Protein AF-A0A7W0UE92-F1 (afdb_monomer_lite)

pLDDT: mean 80.26, std 13.08, range [44.66, 93.94]

Sequence (90 aa):
MEHWQLSFRQGHDFGRTDNVEVRLLFSGGDHTCSLSFRLDQLASMQEFDRELWLTLDVDDGIGRAVHLAALGLDVELHHIVGDPLGGTAA

Structure (mmCIF, N/CA/C/O backbone):
data_AF-A0A7W0UE92-F1
#
_entry.id   AF-A0A7W0UE92-F1
#
loop_
_atom_site.group_PDB
_atom_site.id
_atom_site.type_symbol
_atom_site.label_atom_id
_atom_site.label_alt_id
_atom_site.label_comp_id
_atom_site.label_asym_id
_atom_site.label_entity_id
_atom_site.label_seq_id
_atom_site.pdbx_PDB_ins_code
_atom_site.Cartn_x
_atom_site.Cartn_y
_atom_site.Cartn_z
_atom_site.occupancy
_atom_site.B_iso_or_equiv
_atom_site.auth_seq_id
_atom_site.auth_comp_id
_atom_site.auth_asym_id
_atom_site.auth_atom_id
_atom_site.pdbx_PDB_model_num
ATOM 1 N N . MET A 1 1 ? 9.638 -8.814 -9.146 1.00 63.50 1 MET A N 1
ATOM 2 C CA . MET A 1 1 ? 9.553 -8.035 -7.893 1.00 63.50 1 MET A CA 1
ATOM 3 C C . MET A 1 1 ? 10.923 -7.684 -7.287 1.00 63.50 1 MET A C 1
ATOM 5 O O . MET A 1 1 ? 10.960 -7.217 -6.163 1.00 63.50 1 MET A O 1
ATOM 9 N N . GLU A 1 2 ? 12.049 -7.818 -8.003 1.00 74.56 2 GLU A N 1
ATOM 10 C CA . GLU A 1 2 ? 13.405 -7.628 -7.429 1.00 74.56 2 GLU A CA 1
ATOM 11 C C . GLU A 1 2 ? 13.696 -6.206 -6.904 1.00 74.56 2 GLU A C 1
ATOM 13 O O . GLU A 1 2 ? 14.589 -6.019 -6.084 1.00 74.56 2 GLU A O 1
ATOM 18 N N . HIS A 1 3 ? 12.917 -5.211 -7.336 1.00 86.81 3 HIS A N 1
ATOM 19 C CA . HIS A 1 3 ? 13.037 -3.808 -6.924 1.00 86.81 3 HIS A CA 1
ATOM 20 C C . HIS A 1 3 ? 12.179 -3.431 -5.709 1.00 86.81 3 HIS A C 1
ATOM 22 O O . HIS A 1 3 ? 12.246 -2.289 -5.256 1.00 86.81 3 HIS A O 1
ATOM 28 N N . TRP A 1 4 ? 11.370 -4.361 -5.194 1.00 89.25 4 TRP A N 1
ATOM 29 C CA . TRP A 1 4 ? 10.455 -4.120 -4.084 1.00 89.25 4 TRP A CA 1
ATOM 30 C C . TRP A 1 4 ? 11.002 -4.693 -2.777 1.00 89.25 4 TRP A C 1
ATOM 32 O O . TRP A 1 4 ? 11.379 -5.860 -2.699 1.00 89.25 4 TRP A O 1
ATOM 42 N N . GLN A 1 5 ? 11.006 -3.870 -1.732 1.00 91.38 5 GLN A N 1
ATOM 43 C CA . GLN A 1 5 ? 11.350 -4.260 -0.370 1.00 91.38 5 GLN A CA 1
ATOM 44 C C . GLN A 1 5 ? 10.130 -4.093 0.530 1.00 91.38 5 GLN A C 1
ATOM 46 O O . GLN A 1 5 ? 9.534 -3.016 0.587 1.00 91.38 5 GLN A O 1
ATOM 51 N N . LEU A 1 6 ? 9.788 -5.162 1.243 1.00 92.25 6 LEU A N 1
ATOM 52 C CA . LEU A 1 6 ? 8.741 -5.187 2.256 1.00 92.25 6 LEU A CA 1
ATOM 53 C C . LEU A 1 6 ? 9.388 -5.164 3.640 1.00 92.25 6 LEU A C 1
ATOM 55 O O . LEU A 1 6 ? 10.251 -5.990 3.939 1.00 92.25 6 LEU A O 1
ATOM 59 N N . SER A 1 7 ? 8.954 -4.243 4.494 1.00 93.94 7 SER A N 1
ATOM 60 C CA . SER A 1 7 ? 9.340 -4.222 5.900 1.00 93.94 7 SER A CA 1
ATOM 61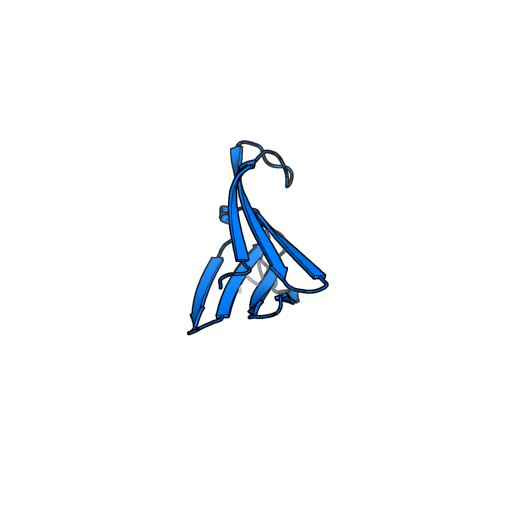 C C . SER A 1 7 ? 8.136 -4.062 6.817 1.00 93.94 7 SER A C 1
ATOM 63 O O . SER A 1 7 ? 7.133 -3.433 6.475 1.00 93.94 7 SER A O 1
ATOM 65 N N . PHE A 1 8 ? 8.269 -4.658 7.999 1.00 93.81 8 PHE A N 1
ATOM 66 C CA . PHE A 1 8 ? 7.311 -4.573 9.090 1.00 93.81 8 PHE A CA 1
ATOM 67 C C . PHE A 1 8 ? 8.007 -3.953 10.290 1.00 93.81 8 PHE A C 1
ATOM 69 O O . PHE A 1 8 ? 9.154 -4.295 10.591 1.00 93.81 8 PHE A O 1
ATOM 76 N N . ARG A 1 9 ? 7.310 -3.076 11.005 1.00 91.25 9 ARG A N 1
ATOM 77 C CA . ARG A 1 9 ? 7.767 -2.589 12.306 1.00 91.25 9 ARG A CA 1
ATOM 78 C C . ARG A 1 9 ? 6.601 -2.460 13.269 1.00 91.25 9 ARG A C 1
ATOM 80 O O . ARG A 1 9 ? 5.481 -2.174 12.848 1.00 91.25 9 ARG A O 1
ATOM 87 N N . GLN A 1 10 ? 6.881 -2.640 14.559 1.00 88.94 10 GLN A N 1
ATOM 88 C CA . GLN A 1 10 ? 5.969 -2.139 15.578 1.00 88.94 10 GLN A CA 1
ATOM 89 C C . GLN A 1 10 ? 5.929 -0.619 15.446 1.00 88.94 10 GLN A C 1
ATOM 91 O O . GLN A 1 10 ? 6.970 0.040 15.372 1.00 88.94 10 GLN A O 1
ATOM 96 N N . GLY A 1 11 ? 4.714 -0.117 15.325 1.00 80.31 11 GLY A N 1
ATOM 97 C CA . GLY A 1 11 ? 4.418 1.260 15.040 1.00 80.31 11 GLY A CA 1
ATOM 98 C C . GLY A 1 11 ? 3.878 2.014 16.237 1.00 80.31 11 GLY A C 1
ATOM 99 O O . GLY A 1 11 ? 3.455 1.458 17.254 1.00 80.31 11 GLY A O 1
ATOM 100 N N . HIS A 1 12 ? 3.906 3.318 16.062 1.00 81.19 12 HIS A N 1
ATOM 101 C CA . HIS A 1 12 ? 3.226 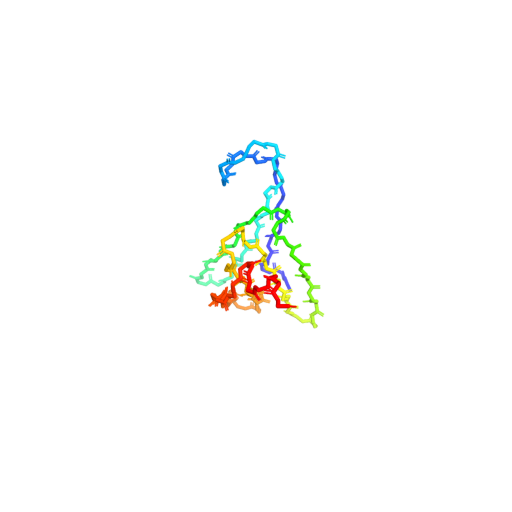4.302 16.895 1.00 81.19 12 HIS A CA 1
ATOM 102 C C . HIS A 1 12 ? 2.763 5.492 16.038 1.00 81.19 12 HIS A C 1
ATOM 104 O O . HIS A 1 12 ? 2.229 6.473 16.560 1.00 81.19 12 HIS A O 1
ATOM 110 N N . ASP A 1 13 ? 2.964 5.414 14.716 1.00 72.75 13 ASP A N 1
ATOM 111 C CA . ASP A 1 13 ? 2.466 6.385 13.758 1.00 72.75 13 ASP A CA 1
ATOM 112 C C . ASP A 1 13 ? 0.987 6.073 13.441 1.00 72.75 13 ASP A C 1
ATOM 114 O O . ASP A 1 13 ? 0.406 5.085 13.897 1.00 72.75 13 ASP A O 1
ATOM 118 N N . PHE A 1 14 ? 0.337 6.934 12.651 1.00 73.06 14 PHE A N 1
ATOM 119 C CA . PHE A 1 14 ? -1.099 6.842 12.325 1.00 73.06 14 PHE A CA 1
ATOM 120 C C . PHE A 1 14 ? -2.044 7.006 13.532 1.00 73.06 14 PHE A C 1
ATOM 122 O O . PHE A 1 14 ? -3.183 6.535 13.498 1.00 73.06 14 PHE A O 1
ATOM 129 N N . GLY A 1 15 ? -1.581 7.684 14.590 1.00 67.81 15 GLY A N 1
ATOM 130 C CA . GLY A 1 15 ? -2.401 8.069 15.744 1.00 67.81 15 GLY A CA 1
ATOM 131 C C . GLY A 1 15 ? -2.840 6.907 16.639 1.00 67.81 15 GLY A C 1
ATOM 132 O O . GLY A 1 15 ? -3.745 7.088 17.451 1.00 67.81 15 GLY A O 1
ATOM 133 N N . ARG A 1 16 ? -2.230 5.722 16.498 1.00 68.88 16 ARG A N 1
ATOM 134 C CA . ARG A 1 16 ? -2.481 4.556 17.354 1.00 68.88 16 ARG A CA 1
ATOM 135 C C . ARG A 1 16 ? -1.167 4.018 17.900 1.00 68.88 16 ARG A C 1
ATOM 137 O O . ARG A 1 16 ? -0.194 3.896 17.168 1.00 68.88 16 ARG A O 1
ATOM 144 N N . THR A 1 17 ? -1.171 3.660 19.175 1.00 75.25 17 THR A N 1
ATOM 145 C CA . THR A 1 17 ? -0.129 2.834 19.788 1.00 75.25 17 THR A CA 1
ATOM 146 C C . THR A 1 17 ? -0.397 1.360 19.478 1.00 75.25 17 THR A C 1
ATOM 148 O O . THR A 1 17 ? -1.550 0.971 19.288 1.00 75.25 17 THR A O 1
ATOM 151 N N . ASP A 1 18 ? 0.659 0.547 19.451 1.00 76.69 18 ASP A N 1
ATOM 152 C CA . ASP A 1 18 ? 0.584 -0.916 19.326 1.00 76.69 18 ASP A CA 1
ATOM 153 C C . ASP A 1 18 ? -0.016 -1.431 18.007 1.00 76.69 18 ASP A C 1
ATOM 155 O O . ASP A 1 18 ? -0.730 -2.433 17.968 1.00 76.69 18 ASP A O 1
ATOM 159 N N . ASN A 1 19 ? 0.304 -0.769 16.896 1.00 85.12 19 ASN A N 1
ATOM 160 C CA . ASN A 1 19 ? 0.008 -1.256 15.550 1.00 85.12 19 ASN A CA 1
ATOM 161 C C . ASN A 1 19 ? 1.233 -1.911 14.894 1.00 85.12 19 ASN A C 1
ATOM 163 O O . ASN A 1 19 ? 2.383 -1.690 15.273 1.00 85.12 19 ASN A O 1
ATOM 167 N N . VAL A 1 20 ? 0.977 -2.722 13.866 1.00 91.38 20 VAL A N 1
ATOM 168 C CA . VAL A 1 20 ? 2.014 -3.171 12.931 1.00 91.38 20 VAL A CA 1
ATOM 169 C C . VAL A 1 20 ? 1.961 -2.259 11.716 1.00 91.38 20 VAL A C 1
ATOM 171 O O . VAL A 1 20 ? 0.941 -2.184 11.032 1.00 91.38 20 VAL A O 1
ATOM 174 N N . GLU A 1 21 ? 3.056 -1.563 11.449 1.00 92.44 21 GLU A N 1
ATOM 175 C CA . GLU A 1 21 ? 3.216 -0.732 10.264 1.00 92.44 21 GLU A CA 1
ATOM 176 C C . GLU A 1 21 ? 3.933 -1.516 9.171 1.00 92.44 21 GLU A C 1
ATOM 178 O O . GLU A 1 21 ? 4.966 -2.150 9.407 1.00 92.44 21 GLU A O 1
ATOM 183 N N . VAL A 1 22 ? 3.381 -1.437 7.966 1.00 93.00 22 VAL A N 1
ATOM 184 C CA . VAL A 1 22 ? 3.915 -2.043 6.752 1.00 93.00 22 VAL A CA 1
ATOM 185 C C . VAL A 1 22 ? 4.486 -0.941 5.878 1.00 93.00 22 VAL A C 1
ATOM 187 O O . VAL A 1 22 ? 3.830 0.078 5.651 1.00 93.00 22 VAL A O 1
ATOM 190 N N . ARG A 1 23 ? 5.690 -1.160 5.346 1.00 92.50 23 ARG A N 1
ATOM 191 C CA . ARG A 1 23 ? 6.276 -0.307 4.313 1.00 92.50 23 ARG A CA 1
ATOM 192 C C . ARG A 1 23 ? 6.675 -1.137 3.103 1.00 92.50 23 ARG A C 1
ATOM 194 O O . ARG A 1 23 ? 7.443 -2.089 3.216 1.00 92.50 23 ARG A O 1
ATOM 201 N N . LEU A 1 24 ? 6.187 -0.719 1.943 1.00 92.62 24 LEU A N 1
ATOM 202 C CA . LEU A 1 24 ? 6.611 -1.197 0.634 1.00 92.62 24 LEU A CA 1
ATOM 203 C C . LEU A 1 24 ? 7.470 -0.105 0.006 1.00 92.62 24 LEU A C 1
ATOM 205 O O . LEU A 1 24 ? 7.011 1.025 -0.144 1.00 92.62 24 LEU A O 1
ATOM 209 N N . LEU A 1 25 ? 8.720 -0.418 -0.320 1.00 91.94 25 LEU A N 1
ATOM 210 C CA . LEU A 1 25 ? 9.658 0.490 -0.974 1.00 91.94 25 LEU A CA 1
ATOM 211 C C . LEU A 1 25 ? 10.036 -0.082 -2.335 1.00 91.94 25 LEU A C 1
ATOM 213 O O . LEU A 1 25 ? 10.615 -1.163 -2.409 1.00 91.94 25 LEU A O 1
ATOM 217 N N . PHE A 1 26 ? 9.748 0.666 -3.389 1.00 91.06 26 PHE A N 1
ATOM 218 C CA . PHE A 1 26 ? 10.315 0.443 -4.705 1.00 91.06 26 PHE A CA 1
ATOM 219 C C . PHE A 1 26 ? 11.584 1.273 -4.864 1.00 91.06 26 PHE A C 1
ATOM 221 O O . PHE A 1 26 ? 11.570 2.489 -4.645 1.00 91.06 26 PHE A O 1
ATOM 228 N N . SER A 1 27 ? 12.647 0.616 -5.315 1.00 91.12 27 SER A N 1
ATOM 229 C CA . SER A 1 27 ? 13.905 1.253 -5.696 1.00 91.12 27 SER A CA 1
ATOM 230 C C . SER A 1 27 ? 14.368 0.707 -7.044 1.00 91.12 27 SER A C 1
ATOM 232 O O . SER A 1 27 ? 14.864 -0.421 -7.124 1.00 91.12 27 SER A O 1
ATOM 234 N N . GLY A 1 28 ? 14.226 1.502 -8.107 1.00 85.25 28 GLY A N 1
ATOM 235 C CA . GLY A 1 28 ? 14.600 1.100 -9.461 1.00 85.25 28 GLY A CA 1
ATOM 236 C C . GLY A 1 28 ? 15.026 2.283 -10.327 1.00 85.25 28 GLY A C 1
ATOM 237 O O . GLY A 1 28 ? 14.364 3.315 -10.331 1.00 85.25 28 GLY A O 1
ATOM 238 N N . GLY A 1 29 ? 16.121 2.115 -11.076 1.00 81.44 29 GLY A N 1
ATOM 239 C CA . GLY A 1 29 ? 16.622 3.110 -12.031 1.00 81.44 29 GLY A CA 1
ATOM 240 C C . GLY A 1 29 ? 16.762 4.511 -11.428 1.00 81.44 29 GLY A C 1
ATOM 241 O O . GLY A 1 29 ? 17.601 4.727 -10.554 1.00 81.44 29 GLY A O 1
ATOM 242 N N . ASP A 1 30 ? 15.920 5.430 -11.902 1.00 85.81 30 ASP A N 1
ATOM 243 C CA . ASP A 1 30 ? 15.996 6.871 -11.639 1.00 85.81 30 ASP A CA 1
ATOM 244 C C . ASP A 1 30 ? 15.025 7.364 -10.553 1.00 85.81 30 ASP A C 1
ATOM 246 O O . ASP A 1 30 ? 15.021 8.553 -10.221 1.00 85.81 30 ASP A O 1
ATOM 250 N N . HIS A 1 31 ? 14.187 6.489 -9.984 1.00 86.62 31 HIS A N 1
ATOM 251 C CA . HIS A 1 31 ? 13.195 6.901 -8.992 1.00 86.62 31 HIS A CA 1
ATOM 252 C C . HIS A 1 31 ? 12.983 5.889 -7.869 1.00 86.62 31 HIS A C 1
ATOM 254 O O . HIS A 1 31 ? 13.332 4.710 -7.923 1.00 86.62 31 HIS A O 1
ATOM 260 N N . THR A 1 32 ? 12.376 6.400 -6.804 1.00 90.00 32 THR A N 1
ATOM 261 C CA . THR A 1 32 ? 11.939 5.612 -5.656 1.00 90.00 32 THR A CA 1
ATOM 262 C C . THR A 1 32 ? 10.503 5.988 -5.339 1.00 90.00 32 THR A C 1
ATOM 264 O O . THR A 1 32 ? 10.117 7.152 -5.457 1.00 90.00 32 THR A O 1
ATOM 267 N N . CYS A 1 33 ? 9.699 5.011 -4.940 1.00 90.75 33 CYS A N 1
ATOM 268 C CA . CYS A 1 33 ? 8.384 5.275 -4.374 1.00 90.75 33 CYS A CA 1
ATOM 269 C C . CYS A 1 33 ? 8.147 4.355 -3.184 1.00 90.75 33 CYS A C 1
ATOM 271 O O . CYS A 1 33 ? 8.720 3.271 -3.088 1.00 90.75 33 CYS A O 1
ATOM 273 N N . SER A 1 34 ? 7.331 4.805 -2.237 1.00 90.50 34 SER A N 1
ATOM 274 C CA . SER A 1 34 ? 6.990 3.976 -1.092 1.00 90.50 34 SER A CA 1
ATOM 275 C C . SER A 1 34 ? 5.543 4.137 -0.681 1.00 90.50 34 SER A C 1
ATOM 277 O O . SER A 1 34 ? 5.015 5.247 -0.705 1.00 90.50 34 SER A O 1
ATOM 279 N N . LEU A 1 35 ? 4.956 3.036 -0.231 1.00 91.12 35 LEU A N 1
ATOM 280 C CA . LEU A 1 35 ? 3.659 2.991 0.418 1.00 91.12 35 LEU A CA 1
ATOM 281 C C . LEU A 1 35 ? 3.859 2.579 1.874 1.00 91.12 35 LEU A C 1
ATOM 283 O O . LEU A 1 35 ? 4.504 1.566 2.144 1.00 91.12 35 LEU A O 1
ATOM 287 N N . SER A 1 36 ? 3.273 3.343 2.792 1.00 90.56 36 SER A N 1
ATOM 288 C CA . SER A 1 36 ? 3.196 2.985 4.207 1.00 90.56 36 SER A CA 1
ATOM 289 C C . SER A 1 36 ? 1.736 2.904 4.631 1.00 90.56 36 SER A C 1
ATOM 291 O O . SER A 1 36 ? 0.960 3.812 4.333 1.00 90.56 36 SER A O 1
ATOM 293 N N . PHE A 1 37 ? 1.371 1.834 5.328 1.00 89.50 37 PHE A N 1
ATOM 294 C CA . PHE A 1 37 ? 0.021 1.609 5.843 1.00 89.50 37 PHE A CA 1
ATOM 295 C C . PHE A 1 37 ? 0.076 0.777 7.126 1.00 89.50 37 PHE A C 1
ATOM 297 O O . PHE A 1 37 ? 1.086 0.132 7.419 1.00 89.50 37 PHE A O 1
ATOM 304 N N . ARG A 1 38 ? -0.999 0.792 7.913 1.00 89.81 38 ARG A N 1
ATOM 305 C CA . ARG A 1 38 ? -1.137 -0.134 9.040 1.00 89.81 38 ARG A CA 1
ATOM 306 C C . ARG A 1 38 ? -1.590 -1.493 8.513 1.00 89.81 38 ARG A C 1
ATOM 308 O O . ARG A 1 38 ? -2.463 -1.549 7.655 1.00 89.81 38 ARG A O 1
ATOM 315 N N . LEU A 1 39 ? -1.051 -2.589 9.041 1.00 90.56 39 LEU A N 1
ATOM 316 C CA . LEU A 1 39 ? -1.424 -3.935 8.593 1.00 90.56 39 LEU A CA 1
ATOM 317 C C . LEU A 1 39 ? -2.931 -4.209 8.741 1.00 90.56 39 LEU A C 1
ATOM 319 O O . LEU A 1 39 ? -3.500 -4.902 7.907 1.00 90.56 39 LEU A O 1
ATOM 323 N N . ASP A 1 40 ? -3.579 -3.626 9.755 1.00 88.62 40 ASP A N 1
ATOM 324 C CA . ASP A 1 40 ? -5.026 -3.745 9.985 1.00 88.62 40 ASP A CA 1
ATOM 325 C C . ASP A 1 40 ? -5.887 -3.032 8.930 1.00 88.62 40 ASP A C 1
ATOM 327 O O . ASP A 1 40 ? -7.081 -3.296 8.850 1.00 88.62 40 ASP A O 1
ATOM 331 N N . GLN A 1 41 ? -5.293 -2.169 8.101 1.00 88.75 41 GLN A N 1
ATOM 332 C CA . GLN A 1 41 ? -5.967 -1.536 6.967 1.00 88.75 41 GLN A CA 1
ATOM 333 C C . GLN A 1 41 ? -5.988 -2.432 5.727 1.00 88.75 41 GLN A C 1
ATOM 335 O O . GLN A 1 41 ? -6.706 -2.117 4.788 1.00 88.75 41 GLN A O 1
ATOM 340 N N . LEU A 1 42 ? -5.205 -3.515 5.666 1.00 91.38 42 LEU A N 1
ATOM 341 C CA . LEU A 1 42 ? -5.191 -4.391 4.494 1.00 91.38 42 LEU A CA 1
ATOM 342 C C . LEU A 1 42 ? -6.471 -5.231 4.440 1.00 91.38 42 LEU A C 1
ATOM 344 O O . LEU A 1 42 ? -6.594 -6.232 5.142 1.00 91.38 42 LEU A O 1
ATOM 348 N N . ALA A 1 43 ? -7.397 -4.837 3.571 1.00 89.75 43 ALA A N 1
ATOM 349 C CA . ALA A 1 43 ? -8.671 -5.519 3.382 1.00 89.75 43 ALA A CA 1
ATOM 350 C C . ALA A 1 43 ? -8.523 -6.749 2.476 1.00 89.75 43 ALA A C 1
ATOM 352 O O . ALA A 1 43 ? -9.029 -7.830 2.778 1.00 89.75 43 ALA A O 1
ATOM 353 N N . SER A 1 44 ? -7.785 -6.607 1.371 1.00 90.62 44 SER A N 1
ATOM 354 C CA . SER A 1 44 ? -7.482 -7.718 0.467 1.00 90.62 44 SER A CA 1
ATOM 355 C C . SER A 1 44 ? -6.173 -7.524 -0.284 1.00 90.62 44 SER A C 1
ATOM 357 O O . SER A 1 44 ? -5.723 -6.402 -0.514 1.00 90.62 44 SER A O 1
ATOM 359 N N . MET A 1 45 ? -5.586 -8.644 -0.701 1.00 93.00 45 MET A N 1
ATOM 360 C CA . MET A 1 45 ? -4.393 -8.701 -1.536 1.00 93.00 45 MET A CA 1
ATOM 361 C C . MET A 1 45 ? -4.618 -9.716 -2.655 1.00 93.00 45 MET A C 1
ATOM 363 O O . MET A 1 45 ? -5.022 -10.848 -2.388 1.00 93.00 45 MET A O 1
ATOM 367 N N . GLN A 1 46 ? -4.330 -9.317 -3.889 1.00 93.88 46 GLN A N 1
ATOM 368 C CA . GLN A 1 46 ? -4.386 -10.185 -5.056 1.00 93.88 46 GLN A CA 1
ATOM 369 C C . GLN A 1 46 ? -3.057 -10.135 -5.805 1.00 93.88 46 GLN A C 1
ATOM 371 O O . GLN A 1 46 ? -2.587 -9.068 -6.197 1.00 93.88 46 GLN A O 1
ATOM 376 N N . GLU A 1 47 ? -2.451 -11.303 -5.984 1.00 90.12 47 GLU A N 1
ATOM 377 C CA . GLU A 1 47 ? -1.209 -11.470 -6.730 1.00 90.12 47 GLU A CA 1
ATOM 378 C C . GLU A 1 47 ? -1.515 -11.901 -8.166 1.00 90.12 47 GLU A C 1
ATOM 380 O O . GLU A 1 47 ? -2.316 -12.809 -8.409 1.00 90.12 47 GLU A O 1
ATOM 385 N N . PHE A 1 48 ? -0.846 -11.251 -9.110 1.00 85.94 48 PHE A N 1
ATOM 386 C CA . PHE A 1 48 ? -0.763 -11.640 -10.511 1.00 85.94 48 PHE A CA 1
ATOM 387 C C . PHE A 1 48 ? 0.717 -11.827 -10.866 1.00 85.94 48 PHE A C 1
ATOM 389 O O . PHE A 1 48 ? 1.588 -11.400 -10.115 1.00 85.94 48 PHE A O 1
ATOM 396 N N . ASP A 1 49 ? 1.012 -12.437 -12.018 1.00 85.81 49 ASP A N 1
ATOM 397 C CA . ASP A 1 49 ? 2.362 -12.884 -12.421 1.00 85.81 49 ASP A CA 1
ATOM 398 C C . ASP A 1 49 ? 3.515 -11.958 -11.977 1.00 85.81 49 ASP A C 1
ATOM 400 O O . ASP A 1 49 ? 4.493 -12.401 -11.373 1.00 85.81 49 ASP A O 1
ATOM 404 N N . ARG A 1 50 ? 3.401 -10.648 -12.234 1.00 81.69 50 ARG A N 1
ATOM 405 C CA . ARG A 1 50 ? 4.427 -9.660 -11.848 1.00 81.69 50 ARG A CA 1
ATOM 406 C C . ARG A 1 50 ? 3.866 -8.426 -11.150 1.00 81.69 50 ARG A C 1
ATOM 408 O O . ARG A 1 50 ? 4.564 -7.413 -11.081 1.00 81.69 50 ARG A O 1
ATOM 415 N N . GLU A 1 51 ? 2.644 -8.517 -10.644 1.00 84.81 51 GLU A N 1
ATOM 416 C CA . GLU A 1 51 ? 1.877 -7.387 -10.122 1.00 84.81 51 GLU A CA 1
ATOM 417 C C . GLU A 1 51 ? 1.190 -7.767 -8.811 1.00 84.81 51 GLU A C 1
ATOM 419 O O . GLU A 1 51 ? 0.759 -8.906 -8.624 1.00 84.81 51 GLU A O 1
ATOM 424 N N . LEU A 1 52 ? 1.062 -6.799 -7.907 1.00 88.75 52 LEU A N 1
ATOM 425 C CA . LEU A 1 52 ? 0.348 -6.981 -6.647 1.00 88.75 52 LEU A CA 1
ATOM 426 C C . LEU A 1 52 ? -0.704 -5.889 -6.493 1.00 88.75 52 LEU A C 1
ATOM 428 O O . LEU A 1 52 ? -0.382 -4.704 -6.538 1.00 88.75 52 LEU A O 1
ATOM 432 N N . TRP A 1 53 ? -1.949 -6.294 -6.283 1.00 90.75 53 TRP A N 1
ATOM 433 C CA . TRP A 1 53 ? -3.065 -5.398 -6.015 1.00 90.75 53 TRP A CA 1
ATOM 434 C C . TRP A 1 53 ? -3.427 -5.467 -4.537 1.00 90.75 53 TRP A C 1
ATOM 436 O O . TRP A 1 53 ? -3.700 -6.543 -4.005 1.00 90.75 53 TRP A O 1
ATOM 446 N N . LEU A 1 54 ? -3.427 -4.316 -3.871 1.00 92.44 54 LEU A N 1
ATOM 447 C CA . LEU A 1 54 ? -3.812 -4.164 -2.473 1.00 92.44 54 LEU A CA 1
ATOM 448 C C . LEU A 1 54 ? -5.067 -3.305 -2.388 1.00 92.44 54 LEU A C 1
ATOM 450 O O . LEU A 1 54 ? -5.144 -2.244 -3.005 1.00 92.44 54 LEU A O 1
ATOM 454 N N . THR A 1 55 ? -6.014 -3.731 -1.565 1.00 90.81 55 THR A N 1
ATOM 455 C CA . THR A 1 55 ? -7.151 -2.909 -1.153 1.00 90.81 55 THR A CA 1
ATOM 456 C C . THR A 1 55 ? -6.957 -2.545 0.306 1.00 90.81 55 THR A C 1
ATOM 458 O O . THR A 1 55 ? -6.787 -3.431 1.147 1.00 90.81 55 THR A O 1
ATOM 461 N N . LEU A 1 56 ? -6.948 -1.246 0.593 1.00 89.31 56 LEU A N 1
ATOM 462 C CA . LEU A 1 56 ? -6.809 -0.712 1.939 1.00 89.31 56 LEU A CA 1
ATOM 463 C C . LEU A 1 56 ? -8.116 -0.056 2.388 1.00 89.31 56 LEU A C 1
ATOM 465 O O . LEU A 1 56 ? -8.608 0.848 1.706 1.00 89.31 56 LEU A O 1
ATOM 469 N N . ASP A 1 57 ? -8.614 -0.468 3.550 1.00 86.00 57 ASP A N 1
ATOM 470 C CA . ASP A 1 57 ? -9.749 0.151 4.228 1.00 86.00 57 ASP A CA 1
ATOM 471 C C . ASP A 1 57 ? -9.271 1.263 5.165 1.00 86.00 57 ASP A C 1
ATOM 473 O O . ASP A 1 57 ? -8.319 1.121 5.940 1.00 86.00 57 ASP A O 1
ATOM 477 N N . VAL A 1 58 ? -9.949 2.406 5.088 1.00 77.06 58 VAL A N 1
ATOM 478 C CA . VAL A 1 58 ? -9.717 3.554 5.963 1.00 77.06 58 VAL A CA 1
ATOM 479 C C . VAL A 1 58 ? -11.021 3.866 6.683 1.00 77.06 58 VAL A C 1
ATOM 481 O O . VAL A 1 58 ? -12.073 3.915 6.050 1.00 77.06 58 VAL A O 1
ATOM 484 N N . ASP A 1 59 ? -10.932 4.124 7.991 1.00 69.00 59 ASP A N 1
ATOM 485 C CA . ASP A 1 59 ? -12.069 4.349 8.904 1.00 69.00 59 ASP A CA 1
ATOM 486 C C . ASP A 1 59 ? -13.039 5.479 8.461 1.00 69.00 59 ASP A C 1
ATOM 488 O O . ASP A 1 59 ? -14.128 5.603 9.009 1.00 69.00 59 ASP A O 1
ATOM 492 N N . ASP A 1 60 ? -12.669 6.282 7.457 1.00 66.31 60 ASP A N 1
ATOM 493 C CA . ASP A 1 60 ? -13.440 7.407 6.898 1.00 66.31 60 ASP A CA 1
ATOM 494 C C . ASP A 1 60 ? -14.169 7.064 5.577 1.00 66.31 60 ASP A C 1
ATOM 496 O O . ASP A 1 60 ? -14.531 7.942 4.800 1.00 66.31 60 ASP A O 1
ATOM 500 N N . GLY A 1 61 ? -14.319 5.774 5.246 1.00 60.78 61 GLY A N 1
ATOM 501 C CA . GLY A 1 61 ? -15.015 5.339 4.025 1.00 60.78 61 GLY A CA 1
ATOM 502 C C . GLY A 1 61 ? -14.249 5.610 2.722 1.00 60.78 61 GLY A C 1
ATOM 503 O O . GLY A 1 61 ? -14.815 5.545 1.633 1.00 60.78 61 GLY A O 1
ATOM 504 N N . ILE A 1 62 ? -12.951 5.911 2.795 1.00 65.44 62 ILE A N 1
ATOM 505 C CA . ILE A 1 62 ? -12.093 6.036 1.612 1.00 65.44 62 ILE A CA 1
ATOM 506 C C . ILE A 1 62 ? -11.367 4.711 1.400 1.00 65.44 62 ILE A C 1
ATOM 508 O O . ILE A 1 62 ? -10.381 4.425 2.080 1.00 65.44 62 ILE A O 1
ATOM 512 N N . GLY A 1 63 ? -11.827 3.926 0.430 1.00 66.06 63 GLY A N 1
ATOM 513 C CA . GLY A 1 63 ? -11.092 2.759 -0.046 1.00 66.06 63 GLY A CA 1
ATOM 514 C C . GLY A 1 63 ? -9.901 3.202 -0.894 1.00 66.06 63 GLY A C 1
ATOM 515 O O . GLY A 1 63 ? -10.022 4.094 -1.740 1.00 66.06 63 GLY A O 1
ATOM 516 N N . ARG A 1 64 ? -8.732 2.595 -0.684 1.00 79.69 64 ARG A N 1
ATOM 517 C CA . ARG A 1 64 ? -7.560 2.829 -1.542 1.00 79.69 64 ARG A CA 1
ATOM 518 C C . ARG A 1 64 ? -7.198 1.542 -2.259 1.00 79.69 64 ARG A C 1
ATOM 520 O O . ARG A 1 64 ? -6.903 0.545 -1.604 1.00 79.69 64 ARG A O 1
ATOM 527 N N . ALA A 1 65 ? -7.205 1.576 -3.586 1.00 80.31 65 ALA A N 1
ATOM 528 C CA . ALA A 1 65 ? -6.644 0.507 -4.396 1.00 80.31 65 ALA A CA 1
ATOM 529 C C . ALA A 1 65 ? -5.214 0.892 -4.762 1.00 80.31 65 ALA A C 1
ATOM 531 O O . ALA A 1 65 ? -4.938 2.011 -5.197 1.00 80.31 65 ALA A O 1
ATOM 532 N N . VAL A 1 66 ? -4.293 -0.028 -4.530 1.00 85.94 66 VAL A N 1
ATOM 533 C CA . VAL A 1 66 ? -2.877 0.177 -4.781 1.00 85.94 66 VAL A CA 1
ATOM 534 C C . VAL A 1 66 ? -2.392 -0.946 -5.676 1.00 85.94 66 VAL A C 1
ATOM 536 O O . VAL A 1 66 ? -2.432 -2.111 -5.290 1.00 85.94 66 VAL A O 1
ATOM 539 N N . HIS A 1 67 ? -1.890 -0.579 -6.845 1.00 85.56 67 HIS A N 1
ATOM 540 C CA . HIS A 1 67 ? -1.263 -1.492 -7.778 1.00 85.56 67 HIS A CA 1
ATOM 541 C C . HIS A 1 67 ? 0.260 -1.313 -7.729 1.00 85.56 67 HIS A C 1
ATOM 543 O O . HIS A 1 67 ? 0.801 -0.243 -8.015 1.00 85.56 67 HIS A O 1
ATOM 549 N N . LEU A 1 68 ? 0.963 -2.370 -7.324 1.00 83.69 68 LEU A N 1
ATOM 550 C CA . LEU A 1 68 ? 2.41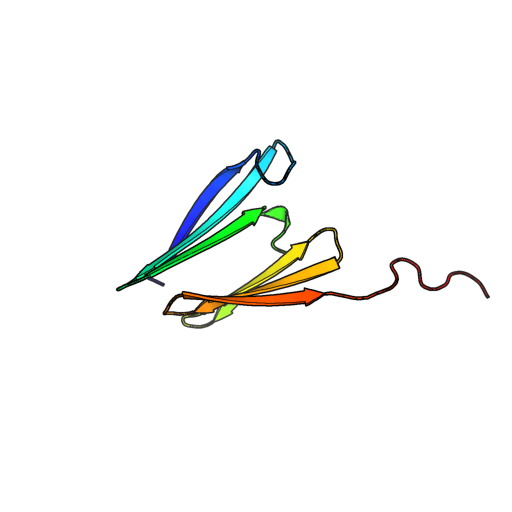7 -2.451 -7.375 1.00 83.69 68 LEU A CA 1
ATOM 551 C C . LEU A 1 68 ? 2.822 -3.029 -8.728 1.00 83.69 68 LEU A C 1
ATOM 553 O O . LEU A 1 68 ? 2.802 -4.245 -8.930 1.00 83.69 68 LEU A O 1
ATOM 557 N N . ALA A 1 69 ? 3.220 -2.136 -9.626 1.00 80.56 69 ALA A N 1
ATOM 558 C CA . ALA A 1 69 ? 3.690 -2.465 -10.958 1.00 80.56 69 ALA A CA 1
ATOM 559 C C . ALA A 1 69 ? 5.208 -2.717 -10.979 1.00 80.56 69 ALA A C 1
ATOM 561 O O . ALA A 1 69 ? 5.956 -2.447 -10.030 1.00 80.56 69 ALA A O 1
ATOM 562 N N . ALA A 1 70 ? 5.702 -3.193 -12.124 1.00 79.56 70 ALA A N 1
ATOM 563 C CA . ALA A 1 70 ? 7.126 -3.451 -12.334 1.00 79.56 70 ALA A CA 1
ATOM 564 C C . ALA A 1 70 ? 8.013 -2.194 -12.221 1.00 79.56 70 ALA A C 1
ATOM 566 O O . ALA A 1 70 ? 9.200 -2.322 -11.925 1.00 79.56 70 ALA A O 1
ATOM 567 N N . LEU A 1 71 ? 7.450 -1.005 -12.461 1.00 82.19 71 LEU A N 1
ATOM 568 C CA . LEU A 1 71 ? 8.171 0.273 -12.496 1.00 82.19 71 LEU A CA 1
ATOM 569 C C . LEU A 1 71 ? 7.750 1.244 -11.384 1.00 82.19 71 LEU A C 1
ATOM 571 O O . LEU A 1 71 ? 8.158 2.401 -11.416 1.00 82.19 71 LEU A O 1
ATOM 575 N N . GLY A 1 72 ? 6.945 0.821 -10.410 1.00 83.75 72 GLY A N 1
ATOM 57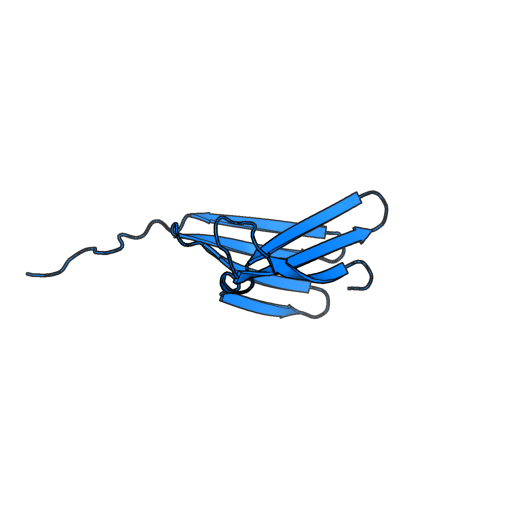6 C CA . GLY A 1 72 ? 6.508 1.697 -9.324 1.00 83.75 72 GLY A CA 1
ATOM 577 C C . GLY A 1 72 ? 5.060 1.473 -8.912 1.00 83.75 72 GLY A C 1
ATOM 578 O O . GLY A 1 72 ? 4.546 0.362 -9.005 1.00 83.75 72 GLY A O 1
ATOM 579 N N . LEU A 1 73 ? 4.427 2.530 -8.407 1.00 85.69 73 LEU A N 1
ATOM 580 C CA . LEU A 1 73 ? 3.137 2.469 -7.729 1.00 85.69 73 LEU A CA 1
ATO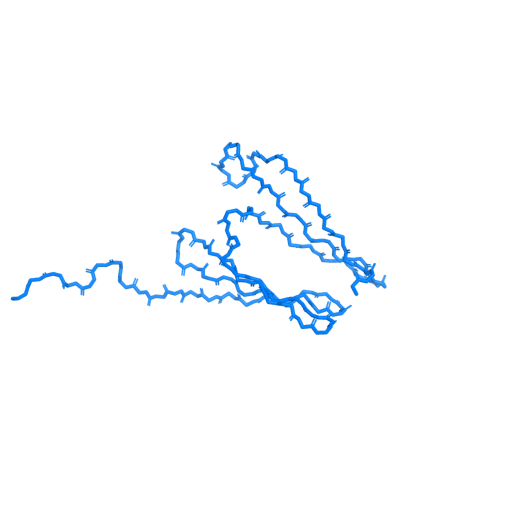M 581 C C . LEU A 1 73 ? 2.075 3.235 -8.513 1.00 85.69 73 LEU A C 1
ATOM 583 O O . LEU A 1 73 ? 2.273 4.420 -8.778 1.00 85.69 73 LEU A O 1
ATOM 587 N N . ASP A 1 74 ? 0.933 2.600 -8.750 1.00 83.12 74 ASP A N 1
ATOM 588 C CA . ASP A 1 74 ? -0.302 3.278 -9.130 1.00 83.12 74 ASP A CA 1
ATOM 589 C C . ASP A 1 74 ? -1.263 3.251 -7.933 1.00 83.12 74 ASP A C 1
ATOM 591 O O . ASP A 1 74 ? -1.474 2.209 -7.307 1.00 83.12 74 ASP A O 1
ATOM 595 N N . VAL A 1 75 ? -1.818 4.412 -7.573 1.00 83.00 75 VAL A N 1
ATOM 596 C CA . VAL A 1 75 ? -2.748 4.551 -6.442 1.00 83.00 75 VAL A CA 1
ATOM 597 C C . VAL A 1 75 ? -4.049 5.151 -6.932 1.00 83.00 75 VAL A C 1
ATOM 599 O O . VAL A 1 75 ? -4.072 6.269 -7.446 1.00 83.00 75 VAL A O 1
ATOM 602 N N . GLU A 1 76 ? -5.140 4.441 -6.682 1.00 81.50 76 GLU A N 1
ATOM 603 C CA . GLU A 1 76 ? -6.489 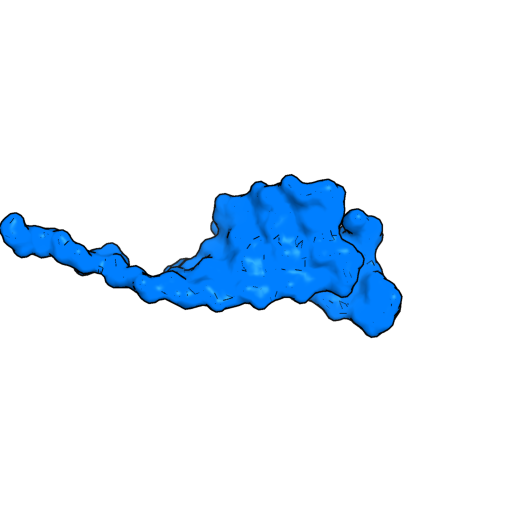4.938 -6.888 1.00 81.50 76 GLU A CA 1
ATOM 604 C C . GLU A 1 76 ? -7.165 5.199 -5.543 1.00 81.50 76 GLU A C 1
ATOM 606 O O . GLU A 1 76 ? -7.171 4.360 -4.636 1.00 81.50 76 GLU A O 1
ATOM 611 N N . LEU A 1 77 ? -7.747 6.390 -5.416 1.00 78.69 77 LEU A N 1
ATOM 612 C CA . LEU A 1 77 ? -8.480 6.816 -4.232 1.00 78.69 77 LEU A CA 1
ATOM 613 C C . LEU A 1 77 ? -9.969 6.819 -4.558 1.00 78.69 77 LEU A C 1
ATOM 615 O O . LEU A 1 77 ? -10.428 7.618 -5.375 1.00 78.69 77 LEU A O 1
ATOM 619 N N . HIS A 1 78 ? -10.717 5.946 -3.894 1.00 71.50 78 HIS A N 1
ATOM 620 C CA . HIS A 1 78 ? -12.161 5.838 -4.045 1.00 71.50 78 HIS A CA 1
ATOM 621 C C . HIS A 1 78 ? -12.823 6.399 -2.793 1.00 71.50 78 HIS A C 1
ATOM 623 O O . HIS A 1 78 ? -12.672 5.856 -1.701 1.00 71.50 78 HIS A O 1
ATOM 629 N N . HIS A 1 79 ? -13.562 7.497 -2.934 1.00 63.69 79 HIS A N 1
ATOM 630 C CA . HIS A 1 79 ? -14.430 7.970 -1.860 1.00 63.69 79 HIS A CA 1
ATOM 631 C C . HIS A 1 79 ? -15.739 7.183 -1.920 1.00 63.69 79 HIS A C 1
ATOM 633 O O . HIS A 1 79 ? -16.526 7.355 -2.855 1.00 63.69 79 HIS A O 1
ATOM 639 N N . ILE A 1 80 ? -15.961 6.300 -0.947 1.00 63.00 80 ILE A N 1
ATOM 640 C CA . ILE A 1 80 ? -17.188 5.512 -0.865 1.00 63.00 80 ILE A CA 1
ATOM 641 C C . ILE A 1 80 ? -18.236 6.384 -0.175 1.00 63.00 80 ILE A C 1
ATOM 643 O O . ILE A 1 80 ? -18.346 6.420 1.046 1.00 63.00 80 ILE A O 1
ATOM 647 N N . VAL A 1 81 ? -19.016 7.119 -0.970 1.00 59.47 81 VAL A N 1
ATOM 648 C CA . VAL A 1 81 ? -20.205 7.813 -0.463 1.00 59.47 81 VAL A CA 1
ATOM 649 C C . VAL A 1 81 ? -21.308 6.777 -0.263 1.00 59.47 81 VAL A C 1
ATOM 651 O O . VAL A 1 81 ? -21.936 6.335 -1.223 1.00 59.47 81 VAL A O 1
ATOM 654 N N . GLY A 1 82 ? -21.549 6.401 0.988 1.00 54.75 82 GLY A N 1
ATOM 655 C CA . GLY A 1 82 ? -22.688 5.591 1.400 1.00 54.75 82 GLY A CA 1
ATOM 656 C C . GLY A 1 82 ? -23.157 6.037 2.778 1.00 54.75 82 GLY A C 1
ATOM 657 O O . GLY A 1 82 ? -22.341 6.272 3.663 1.00 54.75 82 GLY A O 1
ATOM 658 N N . ASP A 1 83 ? -24.466 6.196 2.946 1.00 50.22 83 ASP A N 1
ATOM 659 C CA . ASP A 1 83 ? -25.075 6.516 4.237 1.00 50.22 83 ASP A CA 1
ATOM 660 C C . ASP A 1 83 ? -24.786 5.373 5.233 1.00 50.22 83 ASP A C 1
ATOM 662 O O . ASP A 1 83 ? -25.181 4.237 4.948 1.00 50.22 83 ASP A O 1
ATOM 666 N N . PRO A 1 84 ? -24.122 5.604 6.387 1.00 55.88 84 PRO A N 1
ATOM 667 C CA . PRO A 1 84 ? -23.915 4.543 7.369 1.00 55.88 84 PRO A CA 1
ATOM 668 C C . PRO A 1 84 ? -25.237 4.009 7.937 1.00 55.88 84 PRO A C 1
ATOM 670 O O . PRO A 1 84 ? -25.248 2.921 8.507 1.00 55.88 84 PRO A O 1
ATOM 673 N N . LEU A 1 85 ? -26.349 4.748 7.806 1.00 56.03 85 LEU A N 1
ATOM 674 C CA . LEU A 1 85 ? -27.654 4.397 8.366 1.00 56.03 85 LEU A CA 1
ATOM 675 C C . LEU A 1 85 ? -28.814 4.981 7.532 1.00 56.03 85 LEU A C 1
ATOM 677 O O . LEU A 1 85 ? -29.637 5.748 8.028 1.00 56.03 85 LEU A O 1
ATOM 681 N N . GLY A 1 86 ? -28.936 4.562 6.273 1.00 51.59 86 GLY A N 1
ATOM 682 C CA . GLY A 1 86 ? -30.072 4.911 5.415 1.00 51.59 86 GLY A CA 1
ATOM 683 C C . GLY A 1 86 ? -31.309 4.030 5.629 1.00 51.59 86 GLY A C 1
ATOM 684 O O . GLY A 1 86 ? -31.658 3.250 4.749 1.00 51.59 86 GLY A O 1
ATOM 685 N N . GLY A 1 87 ? -31.987 4.178 6.774 1.00 46.59 87 GLY A N 1
ATOM 686 C CA . GLY A 1 87 ? -33.420 3.866 6.909 1.00 46.59 87 GLY A CA 1
ATOM 687 C C . GLY A 1 87 ? -33.795 2.613 7.708 1.00 46.59 87 GLY A C 1
ATOM 688 O O . GLY A 1 87 ? -34.108 1.569 7.142 1.00 46.59 87 GLY A O 1
ATOM 689 N N . THR A 1 88 ? -33.910 2.755 9.031 1.00 53.91 88 THR A N 1
ATOM 690 C CA . THR A 1 88 ? -34.848 1.927 9.810 1.00 53.91 88 THR A CA 1
ATOM 691 C C . THR A 1 88 ? -36.209 2.616 9.892 1.00 53.91 88 THR A C 1
ATOM 693 O O . THR A 1 88 ? -36.277 3.808 10.181 1.00 53.91 88 THR A O 1
ATOM 696 N N . ALA A 1 89 ? -37.249 1.789 9.760 1.00 47.19 89 ALA A N 1
ATOM 697 C CA . ALA A 1 89 ? -38.657 1.991 10.106 1.00 47.19 89 ALA A CA 1
ATOM 698 C C . ALA A 1 89 ? -39.538 2.767 9.106 1.00 47.19 89 ALA A C 1
ATOM 700 O O . ALA A 1 89 ? -39.704 3.983 9.192 1.00 47.19 89 ALA A O 1
ATOM 701 N N . ALA A 1 90 ? -40.209 1.998 8.244 1.00 44.66 90 ALA A N 1
ATOM 702 C CA . ALA A 1 90 ? -41.637 2.167 7.984 1.00 44.66 90 ALA A CA 1
ATOM 703 C C . ALA A 1 90 ? -42.355 0.879 8.410 1.00 44.66 90 ALA A C 1
ATOM 705 O O . ALA A 1 90 ? -41.772 -0.204 8.168 1.00 44.66 90 ALA A O 1
#

Secondary structure (DSSP, 8-state):
-TTEEEEEEEE--TT-SSEEEEEEEEEETTEEEEEEEEGGGEEEEEEETTEEEEEE--TTSEEEEEEEETTEEEEEEEE----TT-----

Radius of gyration: 15.95 Å; chains: 1; bounding box: 58×21×32 Å

Foldseek 3Di:
DVQKDKDWDQDDPPPDHGFIKIKIWGDDDPDIDMDIDTPVQFPDWDDDPAKIWTWGDDPQQWIWIWIQHPRGIDIDIDRRDDDPDDDDDD